Protein 2GKG (pdb70)

Radius of gyration: 12.89 Å; Cα contacts (8 Å, |Δi|>4): 272; chains: 1; bounding box: 30×29×30 Å

Nearest PDB structures (foldseek):
  2nt3-assembly1_A  TM=1.001E+00  e=7.643E-23  Myxococcus xanthus
  2i6f-assembly1_A  TM=9.981E-01  e=7.167E-23  Myxococcus xanthus
  2nt4-assembly1_A  TM=9.986E-01  e=5.981E-22  Myxococcus xanthus
  2i6f-as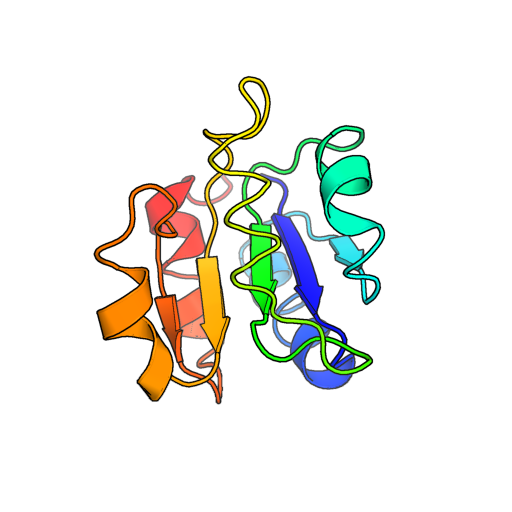sembly3_C  TM=9.989E-01  e=1.380E-21  Myxococcus xanthus
  8oyp-assembly1_A  TM=9.910E-01  e=2.029E-21  Homo sapiens

CATH classification: 3.40.50.2300

Solvent-accessible surface area: 6274 Å² total; per-residue (Å²): 101,46,0,2,0,0,2,34,68,88,75,33,3,50,79,1,76,69,30,0,76,73,102,42,6,88,6,53,57,15,68,74,3,186,25,0,19,90,31,0,76,164,75,122,5,66,0,0,0,0,0,27,92,10,49,105,78,56,61,0,30,118,13,0,18,118,0,36,163,31,112,99,0,91,130,17,28,0,0,0,0,1,93,66,130,23,12,63,136,12,130,158,93,208,22,84,4,59,39,22,0,37,45,134,24,78,24,101,71,1,16,102,78,0,6,63,56,30,31,77,27,153

InterPro domains:
  IPR001789 Signal transduction response regulator, receiver domain [PF00072] (5-115)
  IPR001789 Signal transduction response regulator, receiver domain [PS50110] (4-120)
  IPR001789 Signal transduction response regulator, receiver domain [SM00448] (3-116)
  IPR011006 CheY-like superfamily [SSF52172] (2-122)
  IPR050595 Bacterial response regulator [PTHR44591] (1-120)

Sequence (122 aa):
KKKILIVESSDTALSATTLRSSALEGRGFTVDETTDGGKKGSVEQIRRRDDRRPPDLLVVLAVDDLLSSAAGGQQNNGGYLIICGKKLLKKKKDDDLKNVPIIVIIGNPDGFAQHRKKLKAHADEEYVAKPVDADQLVEERAGALIGFPE

Structure (mmCIF, N/CA/C/O backbone):
data_2GKG
#
_entry.id   2GKG
#
_cell.length_a   64.360
_cell.length_b   64.360
_cell.length_c   46.038
_cell.angle_alpha   90.00
_cell.angle_beta   90.00
_cell.angle_gamma   120.00
#
_symmetry.space_group_name_H-M   'P 63'
#
loop_
_entity.id
_entity.type
_entity.pdbx_description
1 polymer 'response regulator homolog'
2 water water
#
loop_
_atom_site.group_PDB
_atom_site.id
_atom_site.type_symbol
_atom_site.label_atom_id
_atom_site.label_alt_id
_atom_site.label_comp_id
_atom_site.label_asym_id
_atom_site.label_entity_id
_atom_site.label_seq_id
_atom_site.pdbx_PDB_ins_code
_atom_site.Cartn_x
_atom_site.Cartn_y
_atom_site.Cartn_z
_atom_site.occupancy
_atom_site.B_iso_or_equiv
_atom_site.auth_seq_id
_atom_site.auth_comp_id
_atom_site.auth_asym_id
_atom_site.auth_atom_id
_atom_site.pdbx_PDB_model_num
ATOM 1 N N . LYS A 1 6 ? 2.886 27.255 -11.588 1.00 16.32 3 LYS A N 1
ATOM 2 C CA . LYS A 1 6 ? 3.471 26.975 -10.311 1.00 12.64 3 LYS A CA 1
ATOM 3 C C . LYS A 1 6 ? 3.755 25.481 -10.258 1.00 10.50 3 LYS A C 1
ATOM 4 O O . LYS A 1 6 ? 2.841 24.650 -10.386 1.00 13.98 3 LYS A O 1
ATOM 10 N N A LYS A 1 7 ? 5.001 25.147 -10.032 0.63 9.97 4 LYS A N 1
ATOM 11 N N B LYS A 1 7 ? 5.010 25.104 -10.139 0.37 8.36 4 LYS A N 1
ATOM 12 C CA A LYS A 1 7 ? 5.536 23.819 -10.126 0.63 8.83 4 LYS A CA 1
ATOM 13 C CA B LYS A 1 7 ? 5.422 23.716 -10.181 0.37 8.00 4 LYS A CA 1
ATOM 14 C C A LYS A 1 7 ? 5.914 23.228 -8.768 0.63 7.15 4 LYS A C 1
ATOM 15 C C B LYS A 1 7 ? 5.770 23.269 -8.757 0.37 7.39 4 LYS A C 1
ATOM 16 O O A LYS A 1 7 ? 6.698 23.826 -8.010 0.63 7.49 4 LYS A O 1
ATOM 17 O O B LYS A 1 7 ? 6.364 23.990 -7.959 0.37 7.67 4 LYS A O 1
ATOM 28 N N . ILE A 1 8 ? 5.385 22.041 -8.485 1.00 6.68 5 ILE A N 1
ATOM 29 C CA . ILE A 1 8 ? 5.656 21.338 -7.238 1.00 6.22 5 ILE A CA 1
ATOM 30 C C . ILE A 1 8 ? 6.357 20.025 -7.545 1.00 5.97 5 ILE A C 1
ATOM 31 O O . ILE A 1 8 ? 5.980 19.321 -8.472 1.00 7.47 5 ILE A O 1
ATOM 36 N N . LEU A 1 9 ? 7.381 19.703 -6.737 1.00 5.69 6 LEU A N 1
ATOM 37 C CA . LEU A 1 9 ? 7.954 18.352 -6.733 1.00 5.40 6 LEU A CA 1
AT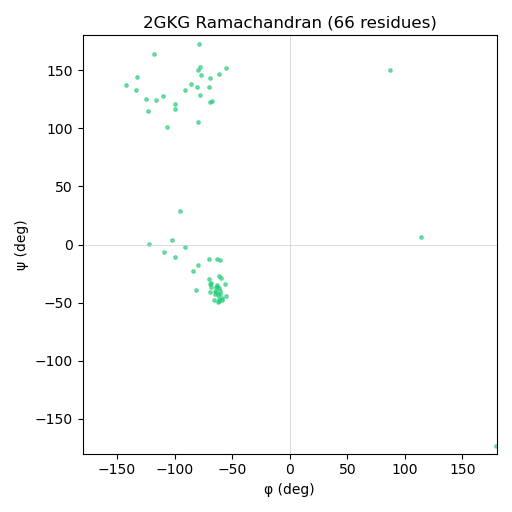OM 38 C C . LEU A 1 9 ? 7.597 17.667 -5.426 1.00 5.15 6 LEU A C 1
ATOM 39 O O . LEU A 1 9 ? 7.844 18.226 -4.358 1.00 5.88 6 LEU A O 1
ATOM 44 N N . ILE A 1 10 ? 7.036 16.464 -5.530 1.00 5.13 7 ILE A N 1
ATOM 45 C CA . ILE A 1 10 ? 6.760 15.625 -4.377 1.00 5.06 7 ILE A CA 1
ATOM 46 C C . ILE A 1 10 ? 7.882 14.576 -4.282 1.00 5.00 7 ILE A C 1
ATOM 47 O O . ILE A 1 10 ? 8.096 13.811 -5.230 1.00 5.87 7 ILE A O 1
ATOM 52 N N . VAL A 1 11 ? 8.573 14.578 -3.153 1.00 5.14 8 VAL A N 1
ATOM 53 C CA . VAL A 1 11 ? 9.643 13.605 -2.838 1.00 5.15 8 VAL A CA 1
ATOM 54 C C . VAL A 1 11 ? 9.049 12.658 -1.802 1.00 5.21 8 VAL A C 1
ATOM 55 O O . VAL A 1 11 ? 8.911 12.998 -0.629 1.00 5.36 8 VAL A O 1
ATOM 59 N N . GLU A 1 12 ? 8.633 11.471 -2.272 1.00 5.43 9 GLU A N 1
ATOM 60 C CA . GLU A 1 12 ? 7.822 10.560 -1.473 1.00 5.66 9 GLU A CA 1
ATOM 61 C C . GLU A 1 12 ? 7.959 9.172 -2.084 1.00 5.82 9 GLU A C 1
ATOM 62 O O . GLU A 1 12 ? 7.703 9.002 -3.280 1.00 6.83 9 GLU A O 1
ATOM 68 N N A SER A 1 13 ? 8.372 8.200 -1.319 0.72 6.11 10 SER A N 1
ATOM 69 N N B SER A 1 13 ? 8.377 8.230 -1.255 0.28 7.25 10 SER A N 1
ATOM 70 C CA A SER A 1 13 ? 8.437 6.814 -1.805 0.72 6.33 10 SER A CA 1
ATOM 71 C CA B SER A 1 13 ? 8.505 6.805 -1.530 0.28 7.04 10 SER A CA 1
ATOM 72 C C A SER A 1 13 ? 7.132 6.043 -1.598 0.72 6.22 10 SER A C 1
ATOM 73 C C B SER A 1 13 ? 7.142 6.114 -1.628 0.28 7.91 10 SER A C 1
ATOM 74 O O A SER A 1 13 ? 7.013 4.906 -2.123 0.72 7.99 10 SER A O 1
ATOM 75 O O B SER A 1 13 ? 7.026 5.144 -2.394 0.28 6.08 10 SER A O 1
ATOM 80 N N . ASP A 1 14 ? 6.168 6.582 -0.858 1.00 6.63 11 ASP A N 1
ATOM 81 C CA . ASP A 1 14 ? 4.840 5.976 -0.792 1.00 6.86 11 ASP A CA 1
ATOM 82 C C . ASP A 1 14 ? 4.096 6.403 -2.076 1.00 6.28 11 ASP A C 1
ATOM 83 O O . ASP A 1 14 ? 3.589 7.505 -2.175 1.00 6.81 11 ASP A O 1
ATOM 88 N N . THR A 1 15 ? 4.078 5.511 -3.066 1.00 7.15 12 THR A N 1
ATOM 89 C CA . THR A 1 15 ? 3.577 5.904 -4.384 1.00 7.38 12 THR A CA 1
ATOM 90 C C . THR A 1 15 ? 2.081 6.175 -4.364 1.00 6.83 12 THR A C 1
ATOM 91 O O . THR A 1 15 ? 1.607 7.038 -5.112 1.00 7.33 12 THR A O 1
ATOM 95 N N . ALA A 1 16 ? 1.324 5.461 -3.547 1.00 7.40 13 ALA A N 1
ATOM 96 C CA . ALA A 1 16 ? -0.118 5.693 -3.455 1.00 7.91 13 ALA A CA 1
ATOM 97 C C . ALA A 1 16 ? -0.403 7.069 -2.871 1.00 7.13 13 ALA A C 1
ATOM 98 O O . ALA A 1 16 ? -1.226 7.826 -3.401 1.00 7.49 13 ALA A O 1
ATOM 100 N N . LEU A 1 17 ? 0.265 7.413 -1.777 1.00 7.04 14 LEU A N 1
ATOM 101 C CA . LEU A 1 17 ? 0.083 8.730 -1.179 1.00 6.84 14 LEU A CA 1
ATOM 102 C C . LEU A 1 17 ? 0.504 9.785 -2.186 1.00 6.45 14 LEU A C 1
ATOM 103 O O . LEU A 1 17 ? -0.192 10.795 -2.384 1.00 7.04 14 LEU A O 1
ATOM 108 N N . SER A 1 18 ? 1.679 9.605 -2.791 1.00 6.36 15 SER A N 1
ATOM 109 C CA . SER A 1 18 ? 2.181 10.616 -3.727 1.00 6.16 15 SER A CA 1
ATOM 110 C C . SER A 1 18 ? 1.178 10.896 -4.838 1.00 5.73 15 SER A C 1
ATOM 111 O O . SER A 1 18 ? 0.942 12.032 -5.203 1.00 6.31 15 SER A O 1
ATOM 114 N N . ALA A 1 19 ? 0.587 9.821 -5.392 1.00 6.06 16 ALA A N 1
ATOM 115 C CA . ALA A 1 19 ? -0.375 9.998 -6.484 1.00 6.78 16 ALA A CA 1
ATOM 116 C C . ALA A 1 19 ? -1.615 10.752 -6.028 1.00 6.32 16 ALA A C 1
ATOM 117 O O . ALA A 1 19 ? -2.174 11.571 -6.773 1.00 7.27 16 ALA A O 1
ATOM 119 N N A THR A 1 20 ? -2.125 10.442 -4.831 0.75 6.42 17 THR A N 1
ATOM 120 N N B THR A 1 20 ? -2.061 10.490 -4.801 0.25 6.73 17 THR A N 1
ATOM 121 C CA A THR A 1 20 ? -3.265 11.162 -4.261 0.75 6.62 17 THR A CA 1
ATOM 122 C CA B THR A 1 20 ? -3.283 11.159 -4.347 0.25 6.81 17 THR A CA 1
ATOM 123 C C A THR A 1 20 ? -2.985 12.644 -4.111 0.75 5.97 17 THR A C 1
ATOM 124 C C B THR A 1 20 ? -3.022 12.609 -3.976 0.25 6.74 17 THR A C 1
ATOM 125 O O A THR A 1 20 ? -3.772 13.514 -4.510 0.75 6.27 17 THR A O 1
ATOM 126 O O B THR A 1 20 ? -3.905 13.460 -4.134 0.25 5.55 17 THR A O 1
ATOM 133 N N . LEU A 1 21 ? -1.824 12.941 -3.488 1.00 5.83 18 LEU A N 1
ATOM 134 C CA . LEU A 1 21 ? -1.464 14.334 -3.253 1.00 5.82 18 LEU A CA 1
ATOM 135 C C . LEU A 1 21 ? -1.236 15.068 -4.562 1.00 5.60 18 LEU A C 1
ATOM 136 O O . LEU A 1 21 ? -1.657 16.208 -4.736 1.00 6.28 18 LEU A O 1
ATOM 141 N N . ARG A 1 22 ? -0.572 14.398 -5.517 1.00 5.71 19 ARG A N 1
ATOM 142 C CA . ARG A 1 22 ? -0.393 14.993 -6.833 1.00 5.59 19 ARG A CA 1
ATOM 143 C C . ARG A 1 22 ? -1.737 15.348 -7.454 1.00 5.60 19 ARG A C 1
ATOM 144 O O . ARG A 1 22 ? -1.900 16.423 -8.029 1.00 5.97 19 ARG A O 1
ATOM 152 N N A SER A 1 23 ? -2.710 14.431 -7.374 0.70 5.50 20 SER A N 1
ATOM 153 N N B SER A 1 23 ? -2.687 14.429 -7.306 0.30 6.66 20 SER A N 1
ATOM 154 C CA A SER A 1 23 ? -4.000 14.714 -8.003 0.70 6.03 20 SER A CA 1
ATOM 155 C CA B SER A 1 23 ? -3.993 14.588 -7.933 0.30 5.91 20 SER A CA 1
ATOM 156 C C A SER A 1 23 ? -4.712 15.887 -7.352 0.70 5.72 20 SER A C 1
ATOM 157 C C B SER A 1 23 ? -4.742 15.767 -7.326 0.30 6.89 20 SER A C 1
ATOM 158 O O A SER A 1 23 ? -5.288 16.723 -8.039 0.70 6.20 20 SER A O 1
ATOM 159 O O B SER A 1 23 ? -5.360 16.510 -8.087 0.30 6.49 20 SER A O 1
ATOM 164 N N . ALA A 1 24 ? -4.693 15.977 -6.017 1.00 6.26 21 ALA A N 1
ATOM 165 C CA . ALA A 1 24 ? -5.304 17.123 -5.360 1.00 6.85 21 ALA A CA 1
ATOM 166 C C . ALA A 1 24 ? -4.655 18.437 -5.814 1.00 6.28 21 ALA A C 1
ATOM 167 O O . ALA A 1 24 ? -5.337 19.423 -6.109 1.00 7.08 21 ALA A O 1
ATOM 169 N N . LEU A 1 25 ? -3.319 18.438 -5.834 1.00 5.98 22 LEU A N 1
ATOM 170 C CA . LEU A 1 25 ? -2.587 19.657 -6.240 1.00 6.08 22 LEU A CA 1
ATOM 171 C C . LEU A 1 25 ? -2.852 19.995 -7.716 1.00 5.93 22 LEU A C 1
ATOM 172 O O . LEU A 1 25 ? -2.988 21.167 -8.062 1.00 6.77 22 LEU A O 1
ATOM 177 N N . GLU A 1 26 ? -2.900 18.959 -8.569 1.00 6.18 23 GLU A N 1
ATOM 178 C CA . GLU A 1 26 ? -3.215 19.221 -9.979 1.00 6.13 23 GLU A CA 1
ATOM 179 C C . GLU A 1 26 ? -4.624 19.780 -10.128 1.00 6.02 23 GLU A C 1
ATOM 180 O O . GLU A 1 26 ? -4.846 20.670 -10.955 1.00 6.57 23 GLU A O 1
ATOM 186 N N . GLY A 1 27 ? -5.578 19.246 -9.368 1.00 6.25 24 GLY A N 1
ATOM 187 C CA . GLY A 1 27 ? -6.944 19.771 -9.447 1.00 6.67 24 GLY A CA 1
ATOM 188 C C . GLY A 1 27 ? -7.046 21.216 -9.050 1.00 6.69 24 GLY A C 1
ATOM 189 O O . GLY A 1 27 ? -7.925 21.936 -9.517 1.00 8.34 24 GLY A O 1
ATOM 190 N N . ARG A 1 28 ? -6.132 21.705 -8.185 1.00 6.77 25 ARG A N 1
ATOM 191 C CA . ARG A 1 28 ? -6.086 23.105 -7.821 1.00 7.19 25 ARG A CA 1
ATOM 192 C C . ARG A 1 28 ? -5.410 23.944 -8.875 1.00 7.83 25 ARG A C 1
ATOM 193 O O . ARG A 1 28 ? -5.534 25.177 -8.867 1.00 9.83 25 ARG A O 1
ATOM 201 N N . GLY A 1 29 ? -4.649 23.324 -9.787 1.00 8.08 26 GLY A N 1
ATOM 202 C CA . GLY A 1 29 ? -3.989 23.987 -10.889 1.00 9.05 26 GLY A CA 1
ATOM 203 C C . GLY A 1 29 ? -2.482 23.994 -10.848 1.00 9.42 26 GLY A C 1
ATOM 204 O O . GLY A 1 29 ? -1.854 24.677 -11.669 1.00 12.15 26 GLY A O 1
ATOM 205 N N . PHE A 1 30 ? -1.856 23.300 -9.902 1.00 7.87 27 PHE A N 1
ATOM 206 C CA . PHE A 1 30 ? -0.411 23.217 -9.890 1.00 8.13 27 PHE A CA 1
ATOM 207 C C . PHE A 1 30 ? 0.062 22.213 -10.936 1.00 7.80 27 PHE A C 1
ATOM 208 O O . PHE A 1 30 ? -0.624 21.240 -11.224 1.00 8.15 27 PHE A O 1
ATOM 216 N N . THR A 1 31 ? 1.293 22.410 -11.454 1.00 8.17 28 THR A N 1
ATOM 217 C CA . THR A 1 31 ? 1.992 21.385 -12.223 1.00 7.96 28 THR A CA 1
ATOM 218 C C . THR A 1 31 ? 2.811 20.596 -11.220 1.00 7.59 28 THR A C 1
ATOM 219 O O . THR A 1 31 ? 3.486 21.202 -10.396 1.00 10.33 28 THR A O 1
ATOM 223 N N . VAL A 1 32 ? 2.746 19.273 -11.291 1.00 6.85 29 VAL A N 1
ATOM 224 C CA . VAL A 1 32 ? 3.311 18.442 -10.235 1.00 6.26 29 VAL A CA 1
ATOM 225 C C . VAL A 1 32 ? 4.140 17.325 -10.829 1.00 6.82 29 VAL A C 1
ATOM 226 O O . VAL A 1 32 ? 3.666 16.623 -11.710 1.00 9.20 29 VAL A O 1
ATOM 230 N N . ASP A 1 33 ? 5.341 17.146 -10.275 1.00 6.26 30 ASP A N 1
ATOM 231 C CA . ASP A 1 33 ? 6.172 16.007 -10.577 1.00 6.54 30 ASP A CA 1
ATOM 232 C C . ASP A 1 33 ? 6.385 15.215 -9.284 1.00 5.76 30 ASP A C 1
ATOM 233 O O . ASP A 1 33 ? 6.171 15.732 -8.186 1.00 6.40 30 ASP A O 1
ATOM 238 N N . GLU A 1 34 ? 6.833 13.970 -9.438 1.00 6.01 31 GLU A N 1
ATOM 239 C CA . GLU A 1 34 ? 7.017 13.040 -8.324 1.00 5.65 31 GLU A CA 1
ATOM 240 C C . GLU A 1 34 ? 8.380 12.369 -8.443 1.00 5.75 31 GLU A C 1
ATOM 241 O O . GLU A 1 34 ? 8.798 11.997 -9.563 1.00 6.82 31 GLU A O 1
ATOM 247 N N . THR A 1 35 ? 9.019 12.121 -7.330 1.00 5.79 32 THR A N 1
ATOM 248 C CA . THR A 1 35 ? 10.200 11.256 -7.282 1.00 5.62 32 THR A CA 1
ATOM 249 C C . THR A 1 35 ? 10.157 10.424 -6.006 1.00 5.49 32 THR A C 1
ATOM 250 O O . THR A 1 35 ? 9.888 10.926 -4.923 1.00 5.78 32 THR A O 1
ATOM 254 N N . THR A 1 36 ? 10.488 9.136 -6.168 1.00 5.71 33 THR A N 1
ATOM 255 C CA . THR A 1 36 ? 10.632 8.231 -5.063 1.00 6.40 33 THR A CA 1
ATOM 256 C C . THR A 1 36 ? 12.047 8.167 -4.526 1.00 7.00 33 THR A C 1
ATOM 257 O O . THR A 1 36 ? 12.300 7.432 -3.549 1.00 8.87 33 THR A O 1
ATOM 261 N N . ASP A 1 37 ? 12.985 8.903 -5.141 1.00 6.71 34 ASP A N 1
ATOM 262 C CA . ASP A 1 37 ? 14.422 8.743 -4.933 1.00 7.30 34 ASP A CA 1
ATOM 263 C C . ASP A 1 37 ? 14.984 9.860 -4.102 1.00 7.15 34 ASP A C 1
ATOM 264 O O . ASP A 1 37 ? 15.366 10.923 -4.590 1.00 8.22 34 ASP A O 1
ATOM 269 N N A GLY A 1 38 ? 15.036 9.655 -2.763 0.50 6.72 35 GLY A N 1
ATOM 270 N N B GLY A 1 38 ? 14.934 9.675 -2.773 0.50 8.54 35 GLY A N 1
ATOM 271 C CA A GLY A 1 38 ? 15.650 10.651 -1.907 0.50 7.29 35 GLY A CA 1
ATOM 272 C CA B GLY A 1 38 ? 15.288 10.779 -1.897 0.50 8.87 35 GLY A CA 1
ATOM 273 C C A GLY A 1 38 ? 17.099 10.954 -2.221 0.50 6.97 35 GLY A C 1
ATOM 274 C C B GLY A 1 38 ? 16.698 11.264 -2.130 0.50 9.78 35 GLY A C 1
ATOM 275 O O A GLY A 1 38 ? 17.489 12.121 -2.193 0.50 7.41 35 GLY A O 1
ATOM 276 O O B GLY A 1 38 ? 16.953 12.473 -2.172 0.50 11.06 35 GLY A O 1
ATOM 277 N N A LYS A 1 39 ? 17.870 9.926 -2.554 0.50 7.96 36 LYS A N 1
ATOM 278 N N B LYS A 1 39 ? 17.631 10.337 -2.322 0.50 11.70 36 LYS A N 1
ATOM 279 C CA A LYS A 1 39 ? 19.294 10.136 -2.814 0.50 8.93 36 LYS A CA 1
ATOM 280 C CA B LYS A 1 39 ? 19.019 10.746 -2.494 0.50 12.98 36 LYS A CA 1
ATOM 281 C C A LYS A 1 39 ? 19.538 11.115 -3.938 0.50 9.90 36 LYS A C 1
ATOM 282 C C B LYS A 1 39 ? 19.210 11.579 -3.745 0.50 13.65 36 LYS A C 1
ATOM 283 O O A LYS A 1 39 ? 20.481 11.901 -3.961 0.50 11.77 36 LYS A O 1
ATOM 284 O O B LYS A 1 39 ? 19.907 12.582 -3.743 0.50 20.01 36 LYS A O 1
ATOM 295 N N . GLY A 1 40 ? 18.603 11.158 -4.868 1.00 10.03 37 GLY A N 1
ATOM 296 C CA . GLY A 1 40 ? 18.691 11.942 -6.080 1.00 9.48 37 GLY A CA 1
ATOM 297 C C . GLY A 1 40 ? 17.996 13.283 -6.033 1.00 8.01 37 GLY A C 1
ATOM 298 O O . GLY A 1 40 ? 18.106 14.093 -6.967 1.00 8.23 37 GLY A O 1
ATOM 299 N N . SER A 1 41 ? 17.212 13.532 -4.992 1.00 8.17 38 SER A N 1
ATOM 300 C CA . SER A 1 41 ? 16.268 14.643 -5.018 1.00 8.05 38 SER A CA 1
ATOM 301 C C . SER A 1 41 ? 16.927 16.021 -5.004 1.00 7.71 38 SER A C 1
ATOM 302 O O . SER A 1 41 ? 16.416 16.913 -5.680 1.00 8.21 38 SER A O 1
ATOM 305 N N . VAL A 1 42 ? 18.023 16.198 -4.280 1.00 8.08 39 VAL A N 1
ATOM 306 C CA . VAL A 1 42 ? 18.641 17.539 -4.280 1.00 8.26 39 VAL A CA 1
ATOM 307 C C . VAL A 1 42 ? 19.089 17.926 -5.661 1.00 8.33 39 VAL A C 1
ATOM 308 O O . VAL A 1 42 ? 18.850 19.048 -6.120 1.00 8.72 39 VAL A O 1
ATOM 312 N N . GLU A 1 43 ? 19.763 17.012 -6.348 1.00 8.85 40 GLU A N 1
ATOM 313 C CA . GLU A 1 43 ? 20.242 17.344 -7.683 1.00 9.81 40 GLU A CA 1
ATOM 314 C C . GLU A 1 43 ? 19.083 17.459 -8.650 1.00 9.17 40 GLU A C 1
ATOM 315 O O . GLU A 1 43 ? 19.148 18.263 -9.606 1.00 11.16 40 GLU A O 1
ATOM 321 N N . GLN A 1 44 ? 17.984 16.733 -8.458 1.00 9.03 41 GLN A N 1
ATOM 322 C CA . GLN A 1 44 ? 16.797 16.928 -9.293 1.00 9.66 41 GLN A CA 1
ATOM 323 C C . GLN A 1 44 ? 16.197 18.315 -9.088 1.00 9.49 41 GLN A C 1
ATOM 324 O O . GLN A 1 44 ? 15.830 18.994 -10.037 1.00 11.09 41 GLN A O 1
ATOM 330 N N . ILE A 1 45 ? 16.117 18.761 -7.853 1.00 8.86 42 ILE A N 1
ATOM 331 C CA . ILE A 1 45 ? 15.652 20.126 -7.543 1.00 8.95 42 ILE A CA 1
ATOM 332 C C . ILE A 1 45 ? 16.576 21.141 -8.160 1.00 9.57 42 ILE A C 1
ATOM 333 O O . ILE A 1 45 ? 16.114 22.207 -8.623 1.00 12.00 42 ILE A O 1
ATOM 338 N N . ARG A 1 46 ? 17.868 20.902 -8.183 1.00 10.02 43 ARG A N 1
ATOM 339 C CA . ARG A 1 46 ? 18.805 21.837 -8.846 1.00 10.61 43 ARG A CA 1
ATOM 340 C C . ARG A 1 46 ? 18.544 21.939 -10.332 1.00 11.76 43 ARG A C 1
ATOM 341 O O . ARG A 1 46 ? 18.554 23.033 -10.860 1.00 13.43 43 ARG A O 1
ATOM 349 N N A ARG A 1 47 ? 18.364 20.784 -10.967 0.50 10.53 44 ARG A N 1
ATOM 350 N N B ARG A 1 47 ? 18.369 20.811 -11.012 0.50 15.07 44 ARG A N 1
ATOM 351 C CA A ARG A 1 47 ? 18.126 20.875 -12.418 0.50 13.69 44 ARG A CA 1
ATOM 352 C CA B ARG A 1 47 ? 18.254 20.650 -12.459 0.50 13.81 44 ARG A CA 1
ATOM 353 C C A ARG A 1 47 ? 16.736 21.414 -12.708 0.50 12.34 44 ARG A C 1
AT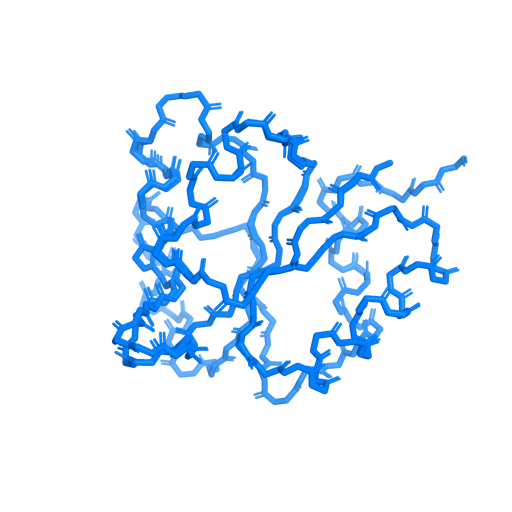OM 354 C C B ARG A 1 47 ? 16.928 21.006 -13.111 0.50 14.92 44 ARG A C 1
ATOM 355 O O A ARG A 1 47 ? 16.618 22.127 -13.708 0.50 13.12 44 ARG A O 1
ATOM 356 O O B ARG A 1 47 ? 16.890 21.335 -14.310 0.50 18.26 44 ARG A O 1
ATOM 371 N N A ASP A 1 48 ? 15.703 21.083 -11.943 0.50 10.70 45 ASP A N 1
ATOM 372 N N B ASP A 1 48 ? 15.862 20.904 -12.337 0.50 13.38 45 ASP A N 1
ATOM 373 C CA A ASP A 1 48 ? 14.328 21.377 -12.342 0.50 11.27 45 ASP A CA 1
ATOM 374 C CA B ASP A 1 48 ? 14.453 21.088 -12.698 0.50 13.24 45 ASP A CA 1
ATOM 375 C C A ASP A 1 48 ? 13.761 22.643 -11.699 0.50 10.64 45 ASP A C 1
ATOM 376 C C B ASP A 1 48 ? 13.822 21.897 -11.569 0.50 11.78 45 ASP A C 1
ATOM 377 O O A ASP A 1 48 ? 12.779 23.192 -12.205 0.50 13.20 45 ASP A O 1
ATOM 378 O O B ASP A 1 48 ? 13.161 21.363 -10.700 0.50 13.02 45 ASP A O 1
ATOM 387 N N A ARG A 1 49 ? 14.250 23.036 -10.534 0.50 11.02 46 ARG A N 1
ATOM 388 N N B ARG A 1 49 ? 14.096 23.193 -11.514 0.50 13.53 46 ARG A N 1
ATOM 389 C CA A ARG A 1 49 ? 13.851 24.240 -9.816 0.50 10.63 46 ARG A CA 1
ATOM 390 C CA B ARG A 1 49 ? 13.800 24.018 -10.311 0.50 11.32 46 ARG A CA 1
ATOM 391 C C A ARG A 1 49 ? 12.358 24.345 -9.578 0.50 9.95 46 ARG A C 1
ATOM 392 C C B ARG A 1 49 ? 12.285 24.095 -10.147 0.50 9.94 46 ARG A C 1
ATOM 393 O O A ARG A 1 49 ? 11.700 25.304 -10.037 0.50 12.06 46 ARG A O 1
ATOM 394 O O B ARG A 1 49 ? 11.566 24.654 -10.980 0.50 11.61 46 ARG A O 1
ATOM 409 N N A PRO A 1 50 ? 11.782 23.489 -8.783 0.50 9.59 47 PRO A N 1
ATOM 410 N N B PRO A 1 50 ? 11.701 23.512 -9.131 0.50 8.96 47 PRO A N 1
ATOM 411 C CA A PRO A 1 50 ? 10.350 23.580 -8.503 0.50 8.77 47 PRO A CA 1
ATOM 412 C CA B PRO A 1 50 ? 10.313 23.728 -8.758 0.50 8.49 47 PRO A CA 1
ATOM 413 C C A PRO A 1 50 ? 10.106 24.844 -7.673 0.50 8.53 47 PRO A C 1
ATOM 414 C C B PRO A 1 50 ? 10.158 24.990 -7.911 0.50 8.66 47 PRO A C 1
ATOM 415 O O A PRO A 1 50 ? 10.989 25.284 -6.932 0.50 8.96 47 PRO A O 1
ATOM 416 O O B PRO A 1 50 ? 11.115 25.558 -7.390 0.50 9.59 47 PRO A O 1
ATOM 423 N N . ASP A 1 51 ? 8.896 25.394 -7.791 1.00 8.04 48 ASP A N 1
ATOM 424 C CA . ASP A 1 51 ? 8.495 26.452 -6.936 1.00 8.42 48 ASP A CA 1
ATOM 425 C C . ASP A 1 51 ? 8.287 26.047 -5.477 1.00 8.20 48 ASP A C 1
ATOM 426 O O . ASP A 1 51 ? 8.309 26.881 -4.579 1.00 10.68 48 ASP A O 1
ATOM 431 N N A LEU A 1 52 ? 8.083 24.740 -5.245 0.79 7.34 49 LEU A N 1
ATOM 432 N N B LEU A 1 52 ? 7.975 24.768 -5.242 0.21 7.25 49 LEU A N 1
ATOM 433 C CA A LEU A 1 52 ? 7.817 24.239 -3.906 0.79 6.67 49 LEU A CA 1
ATOM 434 C CA B LEU A 1 52 ? 7.654 24.205 -3.941 0.21 7.14 49 LEU A CA 1
ATOM 435 C C A LEU A 1 52 ? 8.124 22.738 -3.941 0.79 5.81 49 LEU A C 1
ATOM 436 C C B LEU A 1 52 ? 8.003 22.716 -3.887 0.21 7.83 49 LEU A C 1
ATOM 437 O O A LEU A 1 52 ? 7.880 22.074 -4.958 0.79 6.71 49 LEU A O 1
ATOM 438 O O B LEU A 1 52 ? 7.689 22.025 -4.858 0.21 5.06 49 LEU A O 1
ATOM 447 N N . VAL A 1 53 ? 8.616 22.239 -2.807 1.00 5.93 50 VAL A N 1
ATOM 448 C CA . VAL A 1 53 ? 8.845 20.793 -2.609 1.00 5.53 50 VAL A CA 1
ATOM 449 C C . VAL A 1 53 ? 7.981 20.307 -1.457 1.00 5.75 50 VAL A C 1
ATOM 450 O O . VAL A 1 53 ? 7.971 20.912 -0.389 1.00 6.63 50 VAL A O 1
ATOM 454 N N . VAL A 1 54 ? 7.261 19.202 -1.698 1.00 5.67 51 VAL A N 1
ATOM 455 C CA . VAL A 1 54 ? 6.590 18.437 -0.654 1.00 5.59 51 VAL A CA 1
ATOM 456 C C . VAL A 1 54 ? 7.490 17.261 -0.350 1.00 5.43 51 VAL A C 1
ATOM 457 O O . VAL A 1 54 ? 7.792 16.469 -1.245 1.00 6.54 51 VAL A O 1
ATOM 461 N N . LEU A 1 55 ? 8.006 17.183 0.876 1.00 5.70 52 LEU A N 1
ATOM 462 C CA . LEU A 1 55 ? 9.093 16.290 1.235 1.00 5.38 52 LEU A CA 1
ATOM 463 C C . LEU A 1 55 ? 8.695 15.372 2.375 1.00 5.30 52 LEU A C 1
ATOM 464 O O . LEU A 1 55 ? 8.423 15.842 3.485 1.00 5.65 52 LEU A O 1
ATOM 469 N N . ALA A 1 56 ? 8.636 14.056 2.103 1.00 5.25 53 ALA A N 1
ATOM 470 C CA . ALA A 1 56 ? 8.340 13.104 3.152 1.00 5.59 53 ALA A CA 1
ATOM 471 C C . ALA A 1 56 ? 9.565 12.870 4.030 1.00 5.69 53 ALA A C 1
ATOM 472 O O . ALA A 1 56 ? 10.698 12.818 3.612 1.00 6.22 53 ALA A O 1
ATOM 474 N N . VAL A 1 57 ? 9.244 12.640 5.339 1.00 5.83 54 VAL A N 1
ATOM 475 C CA . VAL A 1 57 ? 10.293 12.283 6.277 1.00 5.70 54 VAL A CA 1
ATOM 476 C C . VAL A 1 57 ? 10.754 10.835 6.057 1.00 6.00 54 VAL A C 1
ATOM 477 O O . VAL A 1 57 ? 11.958 10.553 6.063 1.00 6.86 54 VAL A O 1
ATOM 481 N N A ASP A 1 58 ? 9.817 9.922 6.005 0.66 5.85 55 ASP A N 1
ATOM 482 N N B ASP A 1 58 ? 9.802 9.935 5.908 0.34 6.66 55 ASP A N 1
ATOM 483 C CA A ASP A 1 58 ? 10.058 8.478 6.087 0.66 5.84 55 ASP A CA 1
ATOM 484 C CA B ASP A 1 58 ? 10.085 8.517 5.714 0.34 8.66 55 ASP A CA 1
ATOM 485 C C A ASP A 1 58 ? 10.272 7.911 4.667 0.66 5.31 55 ASP A C 1
ATOM 486 C C B ASP A 1 58 ? 10.366 8.271 4.244 0.34 8.38 55 ASP A C 1
ATOM 487 O O A ASP A 1 58 ? 9.433 7.218 4.104 0.66 6.39 55 ASP A O 1
ATOM 488 O O B ASP A 1 58 ? 9.470 8.381 3.406 0.34 15.31 55 ASP A O 1
ATOM 497 N N A LEU A 1 59 ? 11.395 8.277 4.069 0.66 6.10 56 LEU A N 1
ATOM 498 N N B LEU A 1 59 ? 11.633 8.003 3.985 0.34 9.60 56 LEU A N 1
ATOM 499 C CA A LEU A 1 59 ? 11.718 7.888 2.697 0.66 6.32 56 LEU A CA 1
ATOM 500 C CA B LEU A 1 59 ? 11.944 7.712 2.585 0.34 9.56 56 LEU A CA 1
ATOM 501 C C A LEU A 1 59 ? 12.295 6.505 2.662 0.66 6.82 56 LEU A C 1
ATOM 502 C C B LEU A 1 59 ? 12.548 6.316 2.563 0.34 9.60 56 LEU A C 1
ATOM 503 O O A LEU A 1 59 ? 12.500 5.804 3.631 0.66 8.33 56 LEU A O 1
ATOM 504 O O B LEU A 1 59 ? 13.200 5.900 3.512 0.34 15.57 56 LEU A O 1
ATOM 513 N N A SER A 1 60 ? 12.601 6.047 1.431 0.66 7.83 57 SER A N 1
ATOM 514 N N B SER A 1 60 ? 12.274 5.654 1.453 0.34 12.06 57 SER A N 1
ATOM 515 C CA A SER A 1 60 ? 13.030 4.680 1.255 0.66 8.32 57 SER A CA 1
ATOM 516 C CA B SER A 1 60 ? 12.933 4.376 1.228 0.34 11.76 57 SER A CA 1
ATOM 517 C C A SER A 1 60 ? 14.342 4.414 1.908 0.66 7.84 57 SER A C 1
ATOM 518 C C B SER A 1 60 ? 14.432 4.572 1.201 0.34 12.72 57 SER A C 1
ATOM 519 O O A SER A 1 60 ? 15.201 5.264 2.155 0.66 7.86 57 SER A O 1
ATOM 520 O O B SER A 1 60 ? 14.965 5.668 1.003 0.34 12.05 57 SER A O 1
ATOM 525 N N A ALA A 1 61 ? 14.566 3.126 2.185 0.66 11.28 58 ALA A N 1
ATOM 526 N N B ALA A 1 61 ? 15.108 3.460 1.456 0.34 13.81 58 ALA A N 1
ATOM 527 C CA A ALA A 1 61 ? 15.835 2.636 2.668 0.66 14.19 58 ALA A CA 1
ATOM 528 C CA B ALA A 1 61 ? 16.562 3.415 1.591 0.34 15.69 58 ALA A CA 1
ATOM 529 C C A ALA A 1 61 ? 16.288 3.392 3.915 0.66 13.51 58 ALA A C 1
ATOM 530 C C B ALA A 1 61 ? 16.816 4.079 2.928 0.34 18.69 58 ALA A C 1
ATOM 531 O O A ALA A 1 61 ? 17.499 3.555 4.160 0.66 16.20 58 ALA A O 1
ATOM 532 O O B ALA A 1 61 ? 15.833 4.398 3.632 0.34 23.04 58 ALA A O 1
ATOM 535 N N A GLY A 1 62 ? 15.314 3.733 4.765 0.66 12.75 59 GLY A N 1
ATOM 536 N N B GLY A 1 62 ? 17.985 4.335 3.518 0.34 23.72 59 GLY A N 1
ATOM 537 C CA A GLY A 1 62 ? 15.705 4.341 6.027 0.66 13.48 59 GLY A CA 1
ATOM 538 C CA B GLY A 1 62 ? 17.709 5.011 4.803 0.34 22.43 59 GLY A CA 1
ATOM 539 C C A GLY A 1 62 ? 16.173 5.771 5.995 0.66 9.27 59 GLY A C 1
ATOM 540 C C B GLY A 1 62 ? 17.590 6.506 4.636 0.34 14.22 59 GLY A C 1
ATOM 541 O O A GLY A 1 62 ? 16.516 6.358 7.082 0.66 10.01 59 GLY A O 1
ATOM 542 O O B GLY A 1 62 ? 18.181 7.262 5.389 0.34 19.95 59 GLY A O 1
ATOM 543 N N A GLN A 1 63 ? 16.023 6.427 4.854 0.66 8.37 60 GLN A N 1
ATOM 544 N N B GLN A 1 63 ? 16.890 7.027 3.640 0.34 13.85 60 GLN A N 1
ATOM 545 C CA A GLN A 1 63 ? 16.473 7.796 4.673 0.66 8.15 60 GLN A CA 1
ATOM 546 C CA B GLN A 1 63 ? 16.920 8.458 3.388 0.34 12.74 60 GLN A CA 1
ATOM 547 C C A GLN A 1 63 ? 15.614 8.764 5.464 0.66 7.39 60 GLN A C 1
ATOM 548 C C B GLN A 1 63 ? 15.935 9.134 4.295 0.34 11.88 60 GLN A C 1
ATOM 549 O O A GLN A 1 63 ? 14.379 8.697 5.432 0.66 8.44 60 GLN A O 1
ATOM 550 O O B GLN A 1 63 ? 14.914 8.505 4.538 0.34 15.75 60 GLN A O 1
ATOM 561 N N A ASN A 1 64 ? 16.267 9.717 6.120 0.66 7.36 61 ASN A N 1
ATOM 562 N N B ASN A 1 64 ? 16.145 10.389 4.705 0.34 14.19 61 ASN A N 1
ATOM 563 C CA A ASN A 1 64 ? 15.602 10.801 6.839 0.66 6.89 61 ASN A CA 1
ATOM 564 C CA B ASN A 1 64 ? 14.951 10.912 5.374 0.34 10.67 61 ASN A CA 1
ATOM 565 C C A ASN A 1 64 ? 15.398 11.984 5.922 0.66 6.19 61 ASN A C 1
ATOM 566 C C B ASN A 1 64 ? 14.813 12.363 4.971 0.34 8.55 61 ASN A C 1
ATOM 567 O O A ASN A 1 64 ? 16.337 12.723 5.619 0.66 6.57 61 ASN A O 1
ATOM 568 O O B ASN A 1 64 ? 15.734 13.054 4.582 0.34 9.06 61 ASN A O 1
ATOM 577 N N A GLY A 1 65 ? 14.145 12.237 5.548 0.66 6.36 62 GLY A N 1
ATOM 578 N N B GLY A 1 65 ? 13.560 12.809 5.027 0.34 8.85 62 GLY A N 1
ATOM 579 C CA A GLY A 1 65 ? 13.883 13.375 4.665 0.66 6.77 62 GLY A CA 1
ATOM 580 C CA B GLY A 1 65 ? 13.255 14.122 4.517 0.34 7.57 62 GLY A CA 1
ATOM 581 C C A GLY A 1 65 ? 14.227 14.712 5.284 0.66 6.26 62 GLY A C 1
ATOM 582 C C B GLY A 1 65 ? 13.882 15.251 5.307 0.34 6.40 62 GLY A C 1
ATOM 583 O O A GLY A 1 65 ? 14.509 15.680 4.526 0.66 7.02 62 GLY A O 1
ATOM 584 O O B GLY A 1 65 ? 14.111 16.337 4.748 0.34 6.45 62 GLY A O 1
ATOM 585 N N . TYR A 1 66 ? 14.203 14.922 6.608 1.00 6.89 63 TYR A N 1
ATOM 586 C CA . TYR A 1 66 ? 14.739 16.128 7.251 1.00 6.61 63 TYR A CA 1
ATOM 587 C C . TYR A 1 66 ? 16.172 16.399 6.785 1.00 7.27 63 TYR A C 1
ATOM 588 O O . TYR A 1 66 ? 16.563 17.562 6.708 1.00 8.73 63 TYR A O 1
ATOM 597 N N . LEU A 1 67 ? 16.942 15.357 6.497 1.00 7.87 64 LEU A N 1
ATOM 598 C CA . LEU A 1 67 ? 18.312 15.610 6.046 1.00 10.19 64 LEU A CA 1
ATOM 599 C C . LEU A 1 67 ? 18.348 16.189 4.653 1.00 8.75 64 LEU A C 1
ATOM 600 O O . LEU A 1 67 ? 19.258 16.964 4.312 1.00 9.81 64 LEU A O 1
ATOM 605 N N A ILE A 1 68 ? 17.387 15.845 3.796 0.80 8.29 65 ILE A N 1
ATOM 606 N N B ILE A 1 68 ? 17.341 15.817 3.863 0.20 8.68 65 ILE A N 1
ATOM 607 C CA A ILE A 1 68 ? 17.301 16.483 2.483 0.80 8.18 65 ILE A CA 1
ATOM 608 C CA B ILE A 1 68 ? 17.202 16.368 2.511 0.20 8.21 65 ILE A CA 1
ATOM 609 C C A ILE A 1 68 ? 17.008 17.951 2.680 0.80 7.63 65 ILE A C 1
ATOM 610 C C B ILE A 1 68 ? 16.865 17.850 2.612 0.20 6.31 65 ILE A C 1
ATOM 611 O O A ILE A 1 68 ? 17.602 18.824 2.049 0.80 7.98 65 ILE A O 1
ATOM 612 O O B ILE A 1 68 ? 17.373 18.666 1.834 0.20 9.47 65 ILE A O 1
ATOM 621 N N . CYS A 1 69 ? 16.022 18.250 3.564 1.00 7.63 66 CYS A N 1
ATOM 622 C CA . CYS A 1 69 ? 15.748 19.646 3.846 1.00 7.77 66 CYS A CA 1
ATOM 623 C C . CYS A 1 69 ? 17.030 20.374 4.305 1.00 8.24 66 CYS A C 1
ATOM 624 O O . CYS A 1 69 ? 17.330 21.491 3.855 1.00 9.77 66 CYS A O 1
ATOM 627 N N . GLY A 1 70 ? 17.799 19.727 5.161 1.00 8.64 67 GLY A N 1
ATOM 628 C CA . GLY A 1 70 ? 19.052 20.307 5.612 1.00 9.85 67 GLY A CA 1
ATOM 629 C C . GLY A 1 70 ? 20.024 20.608 4.499 1.00 10.64 67 GLY A C 1
ATOM 630 O O . GLY A 1 70 ? 20.651 21.669 4.458 1.00 13.34 67 GLY A O 1
ATOM 631 N N A LYS A 1 71 ? 20.091 19.665 3.548 0.51 11.86 68 LYS A N 1
ATOM 632 N N B LYS A 1 71 ? 20.201 19.669 3.566 0.49 8.59 68 LYS A N 1
ATOM 633 C CA A LYS A 1 71 ? 20.988 20.006 2.435 0.51 10.10 68 LYS A CA 1
ATOM 634 C CA B LYS A 1 71 ? 21.086 19.741 2.415 0.49 10.68 68 LYS A CA 1
ATOM 635 C C A LYS A 1 71 ? 20.416 21.188 1.679 0.51 9.26 68 LYS A C 1
ATOM 636 C C B LYS A 1 71 ? 20.734 20.899 1.476 0.49 10.75 68 LYS A C 1
ATOM 637 O O A LYS A 1 71 ? 21.144 22.091 1.265 0.51 9.78 68 LYS A O 1
ATOM 638 O O B LYS A 1 71 ? 21.605 21.610 0.971 0.49 10.15 68 LYS A O 1
ATOM 649 N N A LEU A 1 72 ? 19.100 21.237 1.483 0.51 7.76 69 LEU A N 1
ATOM 650 N N B LEU A 1 72 ? 19.429 21.032 1.235 0.49 8.74 69 LEU A N 1
ATOM 651 C CA A LEU A 1 72 ? 18.532 22.343 0.691 0.51 8.49 69 LEU A CA 1
ATOM 652 C CA B LEU A 1 72 ? 18.918 22.139 0.433 0.49 9.50 69 LEU A CA 1
ATOM 653 C C A LEU A 1 72 ? 18.689 23.690 1.371 0.51 8.57 69 LEU A C 1
ATOM 654 C C B LEU A 1 72 ? 19.310 23.460 1.083 0.49 9.25 69 LEU A C 1
ATOM 655 O O A LEU A 1 72 ? 19.009 24.695 0.718 0.51 8.83 69 LEU A O 1
ATOM 656 O O B LEU A 1 72 ? 19.698 24.432 0.435 0.49 10.18 69 LEU A O 1
ATOM 665 N N A LYS A 1 73 ? 18.501 23.760 2.689 0.51 8.75 70 LYS A N 1
ATOM 666 N N B LYS A 1 73 ? 19.250 23.504 2.416 0.49 10.41 70 LYS A N 1
ATOM 667 C CA A LYS A 1 73 ? 18.595 25.006 3.424 0.51 10.24 70 LYS A CA 1
ATOM 668 C CA B LYS A 1 73 ? 19.417 24.755 3.139 0.49 13.13 70 LYS A CA 1
ATOM 669 C C A LYS A 1 73 ? 20.014 25.464 3.596 0.51 10.23 70 LYS A C 1
ATOM 670 C C B LYS A 1 73 ? 20.833 25.199 3.299 0.49 17.34 70 LYS A C 1
ATOM 671 O O A LYS A 1 73 ? 20.215 26.657 3.877 0.51 14.22 70 LYS A O 1
ATOM 672 O O B LYS A 1 73 ? 21.114 26.377 3.415 0.49 20.43 70 LYS A O 1
ATOM 683 N N A LYS A 1 74 ? 20.959 24.582 3.394 0.51 11.20 71 LYS A N 1
ATOM 684 N N B LYS A 1 74 ? 21.742 24.229 3.109 0.49 18.40 71 LYS A N 1
ATOM 685 C CA A LYS A 1 74 ? 22.357 24.987 3.424 0.51 14.01 71 LYS A CA 1
ATOM 686 C CA B LYS A 1 74 ? 23.141 24.626 3.114 0.49 19.04 71 LYS A CA 1
ATOM 687 C C A LYS A 1 74 ? 22.954 25.300 2.051 0.51 13.68 71 LYS A C 1
ATOM 688 C C B LYS A 1 74 ? 23.547 24.940 1.684 0.49 21.06 71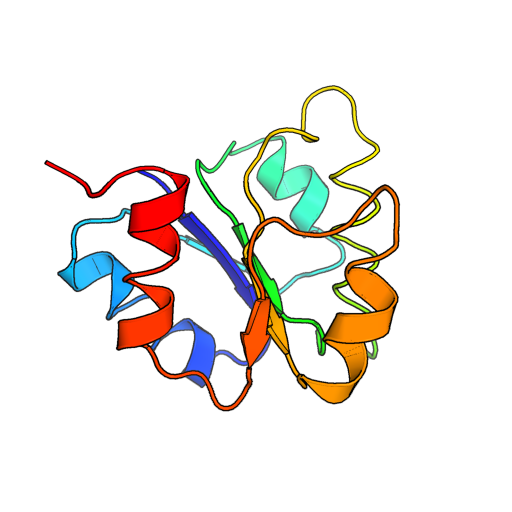 LYS A C 1
ATOM 689 O O A LYS A 1 74 ? 24.061 25.896 2.015 0.51 14.48 71 LYS A O 1
ATOM 690 O O B LYS A 1 74 ? 24.735 25.167 1.417 0.49 21.81 71 LYS A O 1
ATOM 701 N N . ASP A 1 75 ? 22.441 24.966 0.865 1.00 17.68 72 ASP A N 1
ATOM 702 C CA . ASP A 1 75 ? 22.829 25.230 -0.492 1.00 16.86 72 ASP A CA 1
ATOM 703 C C . ASP A 1 75 ? 22.459 26.631 -0.918 1.00 13.98 72 ASP A C 1
ATOM 704 O O . ASP A 1 75 ? 21.293 26.945 -0.909 1.00 15.77 72 ASP A O 1
ATOM 709 N N . ASP A 1 76 ? 23.470 27.471 -1.253 1.00 15.02 73 ASP A N 1
ATOM 710 C CA . ASP A 1 76 ? 23.085 28.867 -1.466 1.00 16.21 73 ASP A CA 1
ATOM 711 C C . ASP A 1 76 ? 22.061 29.060 -2.588 1.00 11.75 73 ASP A C 1
ATOM 712 O O . ASP A 1 76 ? 21.321 30.048 -2.507 1.00 14.75 73 ASP A O 1
ATOM 717 N N . ASP A 1 77 ? 22.037 28.208 -3.589 1.00 10.56 74 ASP A N 1
ATOM 718 C CA . ASP A 1 77 ? 21.119 28.389 -4.704 1.00 9.58 74 ASP A CA 1
ATOM 719 C C . ASP A 1 77 ? 19.728 27.805 -4.403 1.00 9.05 74 ASP A C 1
ATOM 720 O O . ASP A 1 77 ? 18.790 28.201 -5.076 1.00 9.55 74 ASP A O 1
ATOM 725 N N . LEU A 1 78 ? 19.642 26.851 -3.471 1.00 9.16 75 LEU A N 1
ATOM 726 C CA . LEU A 1 78 ? 18.406 26.103 -3.239 1.00 8.60 75 LEU A CA 1
ATOM 727 C C . LEU A 1 78 ? 17.723 26.445 -1.931 1.00 8.70 75 LEU A C 1
ATOM 728 O O . LEU A 1 78 ? 16.599 25.969 -1.675 1.00 9.42 75 LEU A O 1
ATOM 733 N N . LYS A 1 79 ? 18.357 27.266 -1.081 1.00 9.46 76 LYS A N 1
ATOM 734 C CA . LYS A 1 79 ? 17.842 27.500 0.283 1.00 10.16 76 LYS A CA 1
ATOM 735 C C . LYS A 1 79 ? 16.560 28.297 0.366 1.00 10.24 76 LYS A C 1
ATOM 736 O O . LYS A 1 79 ? 15.951 28.332 1.465 1.00 11.60 76 LYS A O 1
ATOM 742 N N . ASN A 1 80 ? 16.125 28.927 -0.716 1.00 9.44 77 ASN A N 1
ATOM 743 C CA . ASN A 1 80 ? 14.849 29.661 -0.700 1.00 9.77 77 ASN A CA 1
ATOM 744 C C . ASN A 1 80 ? 13.727 28.887 -1.372 1.00 9.58 77 ASN A C 1
ATOM 745 O O . ASN A 1 80 ? 12.606 29.415 -1.448 1.00 11.27 77 ASN A O 1
ATOM 750 N N . VAL A 1 81 ? 13.954 27.667 -1.820 1.00 8.82 78 VAL A N 1
ATOM 751 C CA . VAL A 1 81 ? 12.849 26.856 -2.353 1.00 8.80 78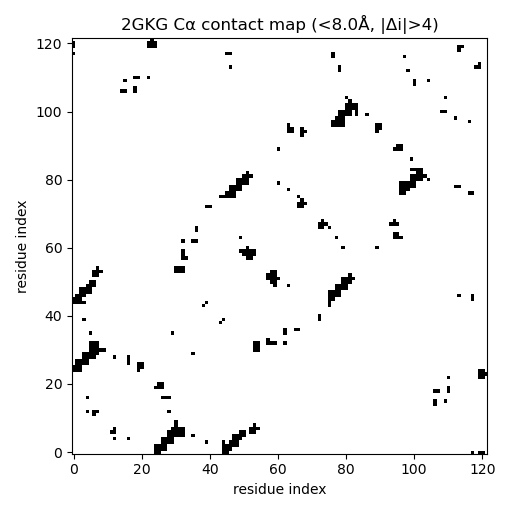 VAL A CA 1
ATOM 752 C C . VAL A 1 81 ? 11.974 26.502 -1.156 1.00 7.50 78 VAL A C 1
ATOM 753 O O . VAL A 1 81 ? 12.443 25.886 -0.178 1.00 7.17 78 VAL A O 1
ATOM 757 N N . PRO A 1 82 ? 10.706 26.846 -1.174 1.00 7.86 79 PRO A N 1
ATOM 758 C CA . PRO A 1 82 ? 9.839 26.475 -0.047 1.00 7.85 79 PRO A CA 1
ATOM 759 C C . PRO A 1 82 ? 9.669 24.986 0.094 1.00 6.92 79 PRO A C 1
ATOM 760 O O . PRO A 1 82 ? 9.502 24.277 -0.905 1.00 7.48 79 PRO A O 1
ATOM 764 N N A ILE A 1 83 ? 9.719 24.489 1.325 0.54 6.79 80 ILE A N 1
ATOM 765 N N B ILE A 1 83 ? 9.677 24.561 1.354 0.46 6.62 80 ILE A N 1
ATOM 766 C CA A ILE A 1 83 ? 9.689 23.089 1.678 0.54 6.67 80 ILE A CA 1
ATOM 767 C CA B ILE A 1 83 ? 9.528 23.157 1.672 0.46 6.61 80 ILE A CA 1
ATOM 768 C C A ILE A 1 83 ? 8.516 22.828 2.631 0.54 7.10 80 ILE A C 1
ATOM 769 C C B ILE A 1 83 ? 8.358 22.975 2.629 0.46 6.04 80 ILE A C 1
ATOM 770 O O A ILE A 1 83 ? 8.495 23.404 3.729 0.54 6.49 80 ILE A O 1
ATOM 771 O O B ILE A 1 83 ? 8.197 23.661 3.638 0.46 6.86 80 ILE A O 1
ATOM 780 N N . VAL A 1 84 ? 7.555 21.981 2.234 1.00 6.43 81 VAL A N 1
ATOM 781 C CA . VAL A 1 84 ? 6.525 21.466 3.111 1.00 6.48 81 VAL A CA 1
ATOM 782 C C . VAL A 1 84 ? 6.894 20.023 3.476 1.00 5.83 81 VAL A C 1
ATOM 783 O O . VAL A 1 84 ? 6.944 19.161 2.611 1.00 6.88 81 VAL A O 1
ATOM 787 N N . ILE A 1 85 ? 7.169 19.794 4.750 1.00 6.08 82 ILE A N 1
ATOM 788 C CA . ILE A 1 85 ? 7.418 18.437 5.257 1.00 5.73 82 ILE A CA 1
ATOM 789 C C . ILE A 1 85 ? 6.088 17.725 5.485 1.00 6.03 82 ILE A C 1
ATOM 790 O O . ILE A 1 85 ? 5.171 18.305 6.068 1.00 7.16 82 ILE A O 1
ATOM 795 N N . ILE A 1 86 ? 6.023 16.465 5.050 1.00 6.01 83 ILE 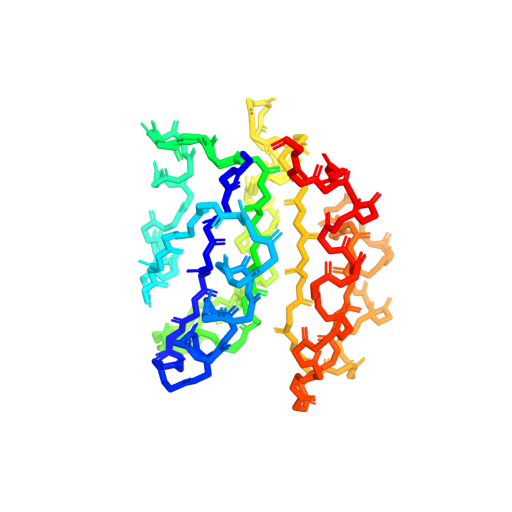A N 1
ATOM 796 C CA . ILE A 1 86 ? 4.931 15.568 5.441 1.00 5.78 83 ILE A CA 1
ATOM 797 C C . ILE A 1 86 ? 5.545 14.427 6.239 1.00 6.18 83 ILE A C 1
ATOM 798 O O . ILE A 1 86 ? 6.483 13.731 5.811 1.00 6.90 83 ILE A O 1
ATOM 803 N N . GLY A 1 87 ? 5.042 14.218 7.458 1.00 6.85 84 GLY A N 1
ATOM 804 C CA . GLY A 1 87 ? 5.627 13.190 8.293 1.00 8.37 84 GLY A CA 1
ATOM 805 C C . GLY A 1 87 ? 4.932 13.112 9.639 1.00 6.59 84 GLY A C 1
ATOM 806 O O . GLY A 1 87 ? 3.909 13.751 9.883 1.00 7.11 84 GLY A O 1
ATOM 807 N N . ASN A 1 88 ? 5.489 12.294 10.507 1.00 6.82 85 ASN A N 1
ATOM 808 C CA . ASN A 1 88 ? 4.940 12.124 11.840 1.00 6.41 85 ASN A CA 1
ATOM 809 C C . ASN A 1 88 ? 5.108 13.401 12.641 1.00 6.22 85 ASN A C 1
ATOM 810 O O . ASN A 1 88 ? 6.244 13.879 12.797 1.00 6.58 85 ASN A O 1
ATOM 815 N N . PRO A 1 89 ? 4.018 13.985 13.172 1.00 6.07 86 PRO A N 1
ATOM 816 C CA . PRO A 1 89 ? 4.181 15.255 13.900 1.00 6.63 86 PRO A CA 1
ATOM 817 C C . PRO A 1 89 ? 5.045 15.117 15.154 1.00 6.38 86 PRO A C 1
ATOM 818 O O . PRO A 1 89 ? 5.468 16.156 15.681 1.00 7.33 86 PRO A O 1
ATOM 822 N N . ASP A 1 90 ? 5.352 13.899 15.628 1.00 6.23 87 ASP A N 1
ATOM 823 C CA . ASP A 1 90 ? 6.281 13.729 16.729 1.00 6.82 87 ASP A CA 1
ATOM 824 C C . ASP A 1 90 ? 7.679 14.259 16.437 1.00 7.13 87 ASP A C 1
ATOM 825 O O . ASP A 1 90 ? 8.473 14.410 17.367 1.00 9.51 87 ASP A O 1
ATOM 830 N N . GLY A 1 91 ? 8.032 14.564 15.185 1.00 5.85 88 GLY A N 1
ATOM 831 C CA . GLY A 1 91 ? 9.338 15.135 14.851 1.00 6.32 88 GLY A CA 1
ATOM 832 C C . GLY A 1 91 ? 9.352 16.636 14.640 1.00 5.63 88 GLY A C 1
ATOM 833 O O . GLY A 1 91 ? 10.409 17.232 14.498 1.00 6.15 88 GLY A O 1
ATOM 834 N N . PHE A 1 92 ? 8.147 17.270 14.552 1.00 5.57 89 PHE A N 1
ATOM 835 C CA . PHE A 1 92 ? 8.090 18.652 14.080 1.00 5.95 89 PHE A CA 1
ATOM 836 C C . PHE A 1 92 ? 8.712 19.616 15.093 1.00 6.24 89 PHE A C 1
ATOM 837 O O . PHE A 1 92 ? 9.361 20.576 14.697 1.00 7.10 89 PHE A O 1
ATOM 845 N N . ALA A 1 93 ? 8.459 19.426 16.393 1.00 7.07 90 ALA A N 1
ATOM 846 C CA . ALA A 1 93 ? 8.936 20.393 17.371 1.00 7.64 90 ALA A CA 1
ATOM 847 C C . ALA A 1 93 ? 10.463 20.478 17.312 1.00 7.26 90 ALA A C 1
ATOM 848 O O . ALA A 1 93 ? 11.036 21.568 17.402 1.00 8.29 90 ALA A O 1
ATOM 850 N N . GLN A 1 94 ? 11.142 19.337 17.196 1.00 6.83 91 GLN A N 1
ATOM 851 C CA . GLN A 1 94 ? 12.602 19.349 17.096 1.00 6.70 91 GLN A CA 1
ATOM 852 C C . GLN A 1 94 ? 13.031 20.084 15.835 1.00 6.42 91 GLN A C 1
ATOM 853 O O . GLN A 1 94 ? 13.933 20.957 15.863 1.00 7.42 91 GLN A O 1
ATOM 859 N N . HIS A 1 95 ? 12.448 19.752 14.699 1.00 6.34 92 HIS A N 1
ATOM 860 C CA . HIS A 1 95 ? 12.967 20.285 13.460 1.00 6.08 92 HIS A CA 1
ATOM 861 C C . HIS A 1 95 ? 12.724 21.799 13.322 1.00 5.92 92 HIS A C 1
ATOM 862 O O . HIS A 1 95 ? 13.553 22.527 12.757 1.00 6.39 92 HIS A O 1
ATOM 869 N N . ARG A 1 96 ? 11.602 22.260 13.857 1.00 6.15 93 ARG A N 1
ATOM 870 C CA . ARG A 1 96 ? 11.242 23.687 13.784 1.00 6.73 93 ARG A CA 1
ATOM 871 C C . ARG A 1 96 ? 12.291 24.562 14.455 1.00 7.40 93 ARG A C 1
ATOM 872 O O . ARG A 1 96 ? 12.406 25.762 14.115 1.00 9.48 93 ARG A O 1
ATOM 880 N N A LYS A 1 97 ? 13.072 24.069 15.403 0.52 7.70 94 LYS A N 1
ATOM 881 N N B LYS A 1 97 ? 13.005 23.981 15.416 0.48 7.44 94 LYS A N 1
ATOM 882 C CA A LYS A 1 97 ? 14.051 24.933 16.064 0.52 7.48 94 LYS A CA 1
ATOM 883 C CA B LYS A 1 97 ? 14.027 24.648 16.209 0.48 8.24 94 LYS A CA 1
ATOM 884 C C A LYS A 1 97 ? 15.284 25.206 15.217 0.52 7.69 94 LYS A C 1
ATOM 885 C C B LYS A 1 97 ? 15.339 24.826 15.462 0.48 9.13 94 LYS A C 1
ATOM 886 O O A LYS A 1 97 ? 15.987 26.205 15.484 0.52 7.04 94 LYS A O 1
ATOM 887 O O B LYS A 1 97 ? 16.239 25.510 16.006 0.48 10.18 94 LYS A O 1
ATOM 898 N N . LEU A 1 98 ? 15.518 24.294 14.285 1.00 7.58 95 LEU A N 1
ATOM 899 C CA . LEU A 1 98 ? 16.818 24.293 13.603 1.00 7.34 95 LEU A CA 1
ATOM 900 C C . LEU A 1 98 ? 16.936 25.377 12.601 1.00 7.92 95 LEU A C 1
ATOM 901 O O . LEU A 1 98 ? 15.978 25.830 12.000 1.00 8.49 95 LEU A O 1
ATOM 906 N N . LYS A 1 99 ? 18.196 25.742 12.284 1.00 9.11 96 LYS A N 1
ATOM 907 C CA . LYS A 1 99 ? 18.467 26.663 11.195 1.00 10.48 96 LYS A CA 1
ATOM 908 C C . LYS A 1 99 ? 17.883 26.181 9.891 1.00 10.58 96 LYS A C 1
ATOM 909 O O . LYS A 1 99 ? 17.428 27.021 9.078 1.00 13.75 96 LYS A O 1
ATOM 915 N N . ALA A 1 100 ? 17.870 24.881 9.692 1.00 9.99 97 ALA A N 1
ATOM 916 C CA . ALA A 1 100 ? 17.338 24.324 8.423 1.00 11.63 97 ALA A CA 1
ATOM 917 C C . ALA A 1 100 ? 15.878 23.903 8.517 1.00 9.13 97 ALA A C 1
ATOM 918 O O . ALA A 1 100 ? 15.420 23.052 7.743 1.00 10.56 97 ALA A O 1
ATOM 920 N N . HIS A 1 101 ? 15.114 24.560 9.393 1.00 7.87 98 HIS A N 1
ATOM 921 C CA . HIS A 1 101 ? 13.696 24.255 9.472 1.00 7.68 98 HIS A CA 1
ATOM 922 C C . HIS A 1 101 ? 13.037 24.416 8.103 1.00 7.92 98 HIS A C 1
ATOM 923 O O . HIS A 1 101 ? 13.401 25.210 7.269 1.00 9.61 98 HIS A O 1
ATOM 930 N N . ALA A 1 102 ? 11.957 23.624 7.921 1.00 7.57 99 ALA A N 1
ATOM 931 C CA . ALA A 1 102 ? 11.098 23.717 6.742 1.00 7.81 99 ALA A CA 1
ATOM 932 C C . ALA A 1 102 ? 10.166 24.894 6.885 1.00 7.69 99 ALA A C 1
ATOM 933 O O . ALA A 1 102 ? 10.091 25.562 7.917 1.00 9.27 99 ALA A O 1
ATOM 935 N N . ASP A 1 103 ? 9.434 25.190 5.807 1.00 8.24 100 ASP A N 1
ATOM 936 C CA . ASP A 1 103 ? 8.510 26.310 5.784 1.00 9.19 100 ASP A CA 1
ATOM 937 C C . ASP A 1 103 ? 7.141 25.980 6.339 1.00 9.41 100 ASP A C 1
ATOM 938 O O . ASP A 1 103 ? 6.431 26.844 6.877 1.00 15.21 100 ASP A O 1
ATOM 943 N N A GLU A 1 104 ? 6.663 24.748 6.188 0.51 8.13 101 GLU A N 1
ATOM 944 N N B GLU A 1 104 ? 6.798 24.700 6.237 0.49 8.84 101 GLU A N 1
ATOM 945 C CA A GLU A 1 104 ? 5.373 24.261 6.684 0.51 7.93 101 GLU A CA 1
ATOM 946 C CA B GLU A 1 104 ? 5.535 24.192 6.754 0.49 8.38 101 GLU A CA 1
ATOM 947 C C A GLU A 1 104 ? 5.537 22.768 6.983 0.51 7.01 101 GLU A C 1
ATOM 948 C C B GLU A 1 104 ? 5.704 22.727 7.098 0.49 6.87 101 GLU A C 1
ATOM 949 O O A GLU A 1 104 ? 6.294 22.093 6.265 0.51 7.26 101 GLU A O 1
ATOM 950 O O B GLU A 1 104 ? 6.570 22.057 6.531 0.49 6.89 101 GLU A O 1
ATOM 961 N N . TYR A 1 105 ? 4.810 22.268 7.967 1.00 7.21 102 TYR A N 1
ATOM 962 C CA . TYR A 1 105 ? 4.822 20.877 8.417 1.00 7.13 102 TYR A CA 1
ATOM 963 C C . TYR A 1 105 ? 3.380 20.384 8.408 1.00 7.04 102 TYR A C 1
ATOM 964 O O . TYR A 1 105 ? 2.516 21.018 9.017 1.00 9.04 102 TYR A O 1
ATOM 973 N N . VAL A 1 106 ? 3.137 19.271 7.740 1.00 6.36 103 VAL A N 1
ATOM 974 C CA . VAL A 1 106 ? 1.813 18.670 7.616 1.00 6.49 103 VAL A CA 1
ATOM 975 C C . VAL A 1 106 ? 1.902 17.237 8.093 1.00 6.04 103 VAL A C 1
ATOM 976 O O . VAL A 1 106 ? 2.703 16.450 7.602 1.00 6.48 103 VAL A O 1
ATOM 980 N N . ALA A 1 107 ? 1.056 16.872 9.044 1.00 6.23 104 ALA A N 1
ATOM 981 C CA . ALA A 1 107 ? 1.083 15.538 9.602 1.00 6.27 104 ALA A CA 1
ATOM 982 C C . ALA A 1 107 ? 0.619 14.480 8.629 1.00 6.19 104 ALA A C 1
ATOM 983 O O . ALA A 1 107 ? -0.333 14.654 7.876 1.00 7.20 104 ALA A O 1
ATOM 985 N N . LYS A 1 108 ? 1.275 13.317 8.699 1.00 6.69 105 LYS A N 1
ATOM 986 C CA . LYS A 1 108 ? 0.764 12.079 8.192 1.00 6.89 105 LYS A CA 1
ATOM 987 C C . LYS A 1 108 ? -0.102 11.450 9.278 1.00 7.37 105 LYS A C 1
ATOM 988 O O . LYS A 1 108 ? 0.275 11.452 10.461 1.00 8.64 105 LYS A O 1
ATOM 994 N N . PRO A 1 109 ? -1.257 10.887 8.932 1.00 7.63 106 PRO A N 1
ATOM 995 C CA . PRO A 1 109 ? -1.813 10.750 7.558 1.00 8.04 106 PRO A CA 1
ATOM 996 C C . PRO A 1 109 ? -2.254 12.102 7.002 1.00 7.46 106 PRO A C 1
ATOM 997 O O . PRO A 1 109 ? -2.908 12.897 7.671 1.00 8.15 106 PRO A O 1
ATOM 1001 N N . VAL A 1 110 ? -1.889 12.344 5.744 1.00 7.49 107 VAL A N 1
ATOM 1002 C CA . VAL A 1 110 ? -2.030 13.673 5.190 1.00 7.35 107 VAL A CA 1
ATOM 1003 C C . VAL A 1 110 ? -3.464 13.991 4.791 1.00 7.81 107 VAL A C 1
ATOM 1004 O O . VAL A 1 110 ? -4.097 13.271 4.024 1.00 9.63 107 VAL A O 1
ATOM 1008 N N . ASP A 1 111 ? -3.941 15.131 5.267 1.00 8.57 108 ASP A N 1
ATOM 1009 C CA . ASP A 1 111 ? -5.163 15.765 4.781 1.00 9.33 108 ASP A CA 1
ATOM 1010 C C . ASP A 1 111 ? -4.803 16.499 3.493 1.00 8.68 108 ASP A C 1
ATOM 1011 O O . ASP A 1 111 ? -4.128 17.520 3.525 1.00 8.71 108 ASP A O 1
ATOM 1016 N N . ALA A 1 112 ? -5.220 15.927 2.355 1.00 8.61 109 ALA A N 1
ATOM 1017 C CA . ALA A 1 112 ? -4.813 16.484 1.056 1.00 8.39 109 ALA A CA 1
ATOM 1018 C C . ALA A 1 112 ? -5.284 17.915 0.894 1.00 8.16 109 ALA A C 1
ATOM 1019 O O . ALA A 1 112 ? -4.552 18.753 0.328 1.00 8.97 109 ALA A O 1
ATOM 1021 N N . ASP A 1 113 ? -6.503 18.223 1.332 1.00 9.10 110 ASP A N 1
ATOM 1022 C CA . ASP A 1 113 ? -6.967 19.610 1.203 1.00 9.57 110 ASP A CA 1
ATOM 1023 C C . ASP A 1 113 ? -6.165 20.595 2.021 1.00 9.50 110 ASP A C 1
ATOM 1024 O O . ASP A 1 113 ? -5.904 21.722 1.581 1.00 10.51 110 ASP A O 1
ATOM 1029 N N . GLN A 1 114 ? -5.749 20.162 3.212 1.00 9.72 111 GLN A N 1
ATOM 1030 C CA . GLN A 1 114 ? -4.842 20.999 4.014 1.00 9.83 111 GLN A CA 1
ATOM 1031 C C . GLN A 1 114 ? -3.527 21.227 3.302 1.00 9.08 111 GLN A C 1
ATOM 1032 O O . GLN A 1 114 ? -2.975 22.347 3.272 1.00 9.67 111 GLN A O 1
ATOM 1038 N N . LEU A 1 115 ? -2.979 20.158 2.701 1.00 8.71 112 LEU A N 1
ATOM 1039 C CA . LEU A 1 115 ? -1.723 20.320 1.962 1.00 8.27 112 LEU A CA 1
ATOM 1040 C C . LEU A 1 115 ? -1.857 21.334 0.854 1.00 7.86 112 LEU A C 1
ATOM 1041 O O . LEU A 1 115 ? -0.986 22.192 0.638 1.00 8.60 112 LEU A O 1
ATOM 1046 N N . VAL A 1 116 ? -2.950 21.239 0.077 1.00 8.12 113 VAL A N 1
ATOM 1047 C CA . VAL A 1 116 ? -3.189 22.185 -1.002 1.00 8.30 113 VAL A CA 1
ATOM 1048 C C . VAL A 1 116 ? -3.229 23.619 -0.457 1.00 8.43 113 VAL A C 1
ATOM 1049 O O . VAL A 1 116 ? -2.632 24.536 -1.019 1.00 9.73 113 VAL A O 1
ATOM 1053 N N A GLU A 1 117 ? -3.951 23.842 0.626 0.51 8.62 114 GLU A N 1
ATOM 1054 N N B GLU A 1 117 ? -3.967 23.781 0.628 0.49 9.85 114 GLU A N 1
ATOM 1055 C CA A GLU A 1 117 ? -3.991 25.172 1.233 0.51 9.96 114 GLU A CA 1
ATOM 1056 C CA B GLU A 1 117 ? -4.067 25.085 1.273 0.49 10.08 114 GLU A CA 1
ATOM 1057 C C A GLU A 1 117 ? -2.612 25.685 1.591 0.51 9.08 114 GLU A C 1
ATOM 1058 C C B GLU A 1 117 ? -2.734 25.643 1.731 0.49 12.13 114 GLU A C 1
ATOM 1059 O O A GLU A 1 117 ? -2.267 26.845 1.314 0.51 10.18 114 GLU A O 1
ATOM 1060 O O B GLU A 1 117 ? -2.529 26.865 1.601 0.49 11.84 114 GLU A O 1
ATOM 1071 N N . ARG A 1 118 ? -1.837 24.814 2.249 1.00 10.35 115 ARG A N 1
ATOM 1072 C CA . ARG A 1 118 ? -0.492 25.275 2.663 1.00 10.68 115 ARG A CA 1
ATOM 1073 C C . ARG A 1 118 ? 0.386 25.613 1.454 1.00 11.31 115 ARG A C 1
ATOM 1074 O O . ARG A 1 118 ? 1.182 26.582 1.494 1.00 12.03 115 ARG A O 1
ATOM 1082 N N . ALA A 1 119 ? 0.300 24.839 0.384 1.00 9.56 116 ALA A N 1
ATOM 1083 C CA . ALA A 1 119 ? 1.058 25.139 -0.817 1.00 10.48 116 ALA A CA 1
ATOM 1084 C C . ALA A 1 119 ? 0.678 26.520 -1.337 1.00 10.83 116 ALA A C 1
ATOM 1085 O O . ALA A 1 119 ? 1.551 27.323 -1.641 1.00 11.90 116 ALA A O 1
ATOM 1087 N N . GLY A 1 120 ? -0.635 26.785 -1.423 1.00 10.72 117 GLY A N 1
ATOM 1088 C CA . GLY A 1 120 ? -1.066 28.099 -1.867 1.00 12.08 117 GLY A CA 1
ATOM 1089 C C . GLY A 1 120 ? -0.661 29.234 -0.958 1.00 12.87 117 GLY A C 1
ATOM 1090 O O . GLY A 1 120 ? -0.326 30.335 -1.413 1.00 13.98 117 GLY A O 1
ATOM 1091 N N . ALA A 1 121 ? -0.636 28.968 0.328 1.00 12.91 118 ALA A N 1
ATOM 1092 C CA . ALA A 1 121 ? -0.171 29.973 1.278 1.00 14.84 118 ALA A CA 1
ATOM 1093 C C . ALA A 1 121 ? 1.287 30.325 1.047 1.00 14.61 118 ALA A C 1
ATOM 1094 O O . ALA A 1 121 ? 1.629 31.471 1.280 1.00 19.42 118 ALA A O 1
ATOM 1096 N N . LEU A 1 122 ? 2.103 29.354 0.681 1.00 12.78 119 LEU A N 1
ATOM 1097 C CA . LEU A 1 122 ? 3.527 29.609 0.481 1.00 12.69 119 LEU A CA 1
ATOM 1098 C C . LEU A 1 122 ? 3.936 30.208 -0.857 1.00 13.84 119 LEU A C 1
ATOM 1099 O O . LEU A 1 122 ? 4.808 31.055 -0.846 1.00 18.43 119 LEU A O 1
ATOM 1104 N N . ILE A 1 123 ? 3.314 29.767 -1.923 1.00 12.01 120 ILE A N 1
ATOM 1105 C CA . ILE A 1 123 ? 3.741 30.236 -3.252 1.00 13.19 120 ILE A CA 1
ATOM 1106 C C . ILE A 1 123 ? 2.639 30.904 -4.027 1.00 12.54 120 ILE A C 1
ATOM 1107 O O . ILE A 1 123 ? 2.883 31.341 -5.161 1.00 15.87 120 ILE A O 1
ATOM 1112 N N . GLY A 1 124 ? 1.419 31.014 -3.468 1.00 13.01 121 GLY A N 1
ATOM 1113 C CA . GLY A 1 124 ? 0.305 31.533 -4.185 1.00 14.35 121 GLY A CA 1
ATOM 1114 C C . GLY A 1 124 ? -0.393 30.442 -4.960 1.00 13.21 121 GLY A C 1
ATOM 1115 O O . GLY A 1 124 ? 0.190 29.419 -5.331 1.00 18.08 121 GLY A O 1
ATOM 1116 N N . PHE A 1 125 ? -1.668 30.604 -5.136 1.00 13.39 122 PHE A N 1
ATOM 1117 C CA . PHE A 1 125 ? -2.398 29.688 -5.981 1.00 13.58 122 PHE A CA 1
ATOM 1118 C C . PHE A 1 125 ? -2.219 30.007 -7.458 1.00 14.53 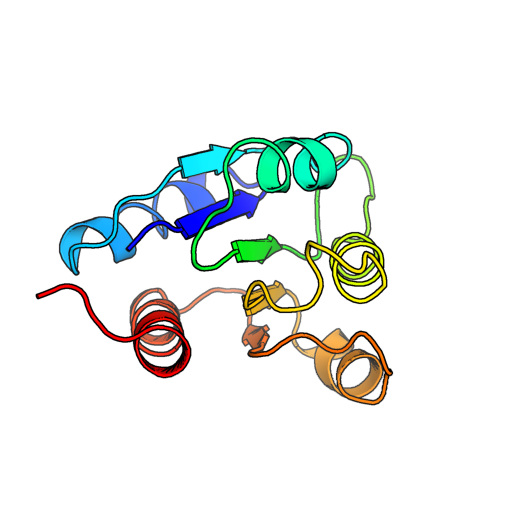122 PHE A C 1
ATOM 1119 O O . PHE A 1 125 ? -2.094 31.140 -7.878 1.00 18.03 122 PHE A O 1
ATOM 1127 N N . PRO A 1 126 ? -2.289 28.989 -8.288 1.00 16.23 123 PRO A N 1
ATOM 1128 C CA . PRO A 1 126 ? -2.237 29.210 -9.740 1.00 18.96 123 PRO A CA 1
ATOM 1129 C C . PRO A 1 126 ? -3.395 30.070 -10.183 1.00 21.03 123 PRO A C 1
ATOM 1130 O O . PRO A 1 126 ? -4.515 30.034 -9.619 1.00 30.09 123 PRO A O 1
ATOM 1134 N N . GLU A 1 127 ? -3.166 30.895 -11.201 1.00 30.59 124 GLU A N 1
ATOM 1135 C CA . GLU A 1 127 ? -4.250 31.736 -11.721 1.00 41.26 124 GLU A CA 1
ATOM 1136 C C . GLU A 1 127 ? -4.103 31.729 -13.241 1.00 57.60 124 GLU A C 1
ATOM 1137 O O . GLU A 1 127 ? -4.034 30.582 -13.758 1.00 66.51 124 GLU A O 1
#

Secondary structure (DSSP, 8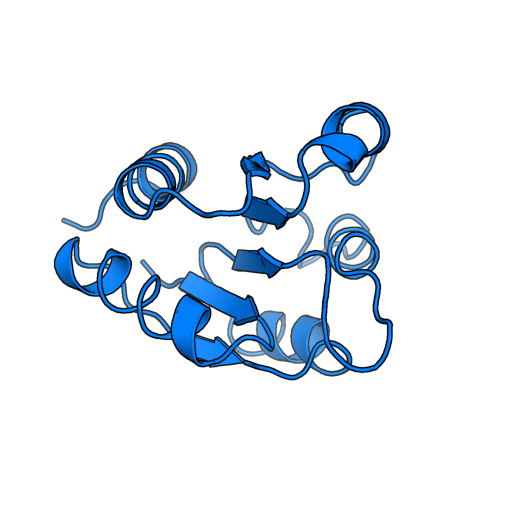-state):
-EEEEE-S-HHHHHHHHHHHHHHT-EEEEE--HHHHHHHHHHH--SEEEEESB-GGG-BHHHHHHHHHHSTTTTTS-EEEEE-GGGHHHHHHSTT--SEEEESSP-HHHHHHHHHHHH----

Organism: Myxococcus xanthus (NCBI:txid34)

Foldseek 3Di:
DEEEEAALPVVLQVVLCVLLVVLPYHYHYDLDLVCVLVVCVVPPGQEYEAEQDGPDNHGRLVSLVVLCVDPVRNPRAYEYEEACVCQVVQCPDPSHGPYYAYPVGDSVVVNVVVCVRRNGDD

B-factor: mean 15.0, std 11.22, range [4.99, 71.85]